Protein AF-A0A1F9I871-F1 (afdb_monomer_lite)

pLDDT: mean 83.43, std 17.86, range [25.05, 98.44]

Foldseek 3Di:
DDPPPPLPPLVVVLVVWPLKDKDKDFDPDPVVQVVCVVVVHDGDMDIDIDLQDWDWDQDPVRDIDTCHHGSDRCVLVDPVVCVVVVVVDHSCVVSDTLDRQDADPPNHPHDNVPPDVVPVPVSSVVRSCVSQVVPNVDDPDD

Sequence (142 aa):
MMESVAARSLSSYERMRSGIIHMGFGNILSENTEWARGKNLPGGHFHIHLNFATFEIETRDGRKVKLIDKGRLTILDDPGVRRIAARYGDPDELLREDWIPALPGINAPGNYEKDFAQDPVAWVKQEQRKAYSYIIDFKPYP

Radius of gyration: 19.37 Å; chains: 1; bounding box: 43×42×51 Å

Structure (mmCIF, N/CA/C/O backbone):
data_AF-A0A1F9I871-F1
#
_entry.id   AF-A0A1F9I871-F1
#
loop_
_atom_site.group_PDB
_atom_site.id
_atom_site.type_symbol
_atom_site.label_atom_id
_atom_site.label_alt_id
_atom_site.label_comp_id
_atom_site.label_asym_id
_atom_site.label_entity_id
_atom_site.label_seq_id
_atom_site.pdbx_PDB_ins_code
_atom_site.Cartn_x
_atom_site.Cartn_y
_atom_site.Cartn_z
_atom_site.occupancy
_atom_site.B_iso_or_equiv
_atom_site.auth_seq_id
_atom_site.auth_comp_id
_atom_site.auth_asym_id
_atom_site.auth_atom_id
_atom_site.pdbx_PDB_model_num
ATOM 1 N N . MET A 1 1 ? -21.069 10.853 -25.050 1.00 31.77 1 MET A N 1
ATOM 2 C CA . MET A 1 1 ? -19.631 11.128 -24.868 1.00 31.77 1 MET A CA 1
ATOM 3 C C . MET A 1 1 ? -19.113 10.002 -23.990 1.00 31.77 1 MET A C 1
ATOM 5 O O . MET A 1 1 ? -19.418 9.979 -22.809 1.00 31.77 1 MET A O 1
ATOM 9 N N . MET A 1 2 ? -18.552 8.968 -24.616 1.00 25.05 2 MET A N 1
ATOM 10 C CA . MET A 1 2 ? -18.109 7.743 -23.948 1.00 25.05 2 MET A CA 1
ATOM 11 C C . MET A 1 2 ? -16.754 8.058 -23.319 1.00 25.05 2 MET A C 1
ATOM 13 O O . MET A 1 2 ? -15.817 8.370 -24.054 1.00 25.05 2 MET A O 1
ATOM 17 N N . GLU A 1 3 ? -16.664 8.061 -21.989 1.00 31.06 3 GLU A N 1
ATOM 18 C CA . GLU A 1 3 ? -15.366 8.084 -21.321 1.00 31.06 3 GLU A CA 1
ATOM 19 C C . GLU A 1 3 ? -14.584 6.877 -21.831 1.00 31.06 3 GLU A C 1
ATOM 21 O O . GLU A 1 3 ? -15.006 5.729 -21.670 1.00 31.06 3 GLU A O 1
ATOM 26 N N . SER A 1 4 ? -13.465 7.129 -22.510 1.00 33.41 4 SER A N 1
ATOM 27 C CA . SER A 1 4 ? -12.505 6.070 -22.740 1.00 33.41 4 SER A CA 1
ATOM 28 C C . SER A 1 4 ? -12.060 5.618 -21.356 1.00 33.41 4 SER A C 1
ATOM 30 O O . SER A 1 4 ? -11.479 6.382 -20.583 1.00 33.41 4 SER A O 1
ATOM 32 N N . VAL A 1 5 ? -12.356 4.366 -21.013 1.00 39.94 5 VAL A N 1
ATOM 33 C CA . VAL A 1 5 ? -11.644 3.681 -19.941 1.00 39.94 5 VAL A CA 1
ATOM 34 C C . VAL A 1 5 ? -10.224 3.532 -20.472 1.00 39.94 5 VAL A C 1
ATOM 36 O O . VAL A 1 5 ? -9.871 2.537 -21.099 1.00 39.94 5 VAL A O 1
ATOM 39 N N . ALA A 1 6 ? -9.443 4.609 -20.353 1.00 40.34 6 ALA A N 1
ATOM 40 C CA . ALA A 1 6 ? -8.045 4.636 -20.711 1.00 40.34 6 ALA A CA 1
ATOM 41 C C . ALA A 1 6 ? -7.423 3.458 -19.976 1.00 40.34 6 ALA A C 1
ATOM 43 O O . ALA A 1 6 ? -7.526 3.393 -18.749 1.00 40.34 6 ALA A O 1
ATOM 44 N N . ALA A 1 7 ? -6.867 2.509 -20.730 1.00 40.91 7 ALA A N 1
ATOM 45 C CA . ALA A 1 7 ? -6.189 1.349 -20.189 1.00 40.91 7 ALA A CA 1
ATOM 46 C C . ALA A 1 7 ? -5.189 1.845 -19.139 1.00 40.91 7 ALA A C 1
ATOM 48 O O . ALA A 1 7 ? -4.132 2.389 -19.467 1.00 40.91 7 ALA A O 1
ATOM 49 N N . ARG A 1 8 ? -5.572 1.755 -17.862 1.00 45.75 8 ARG A N 1
ATOM 50 C CA . ARG A 1 8 ? -4.730 2.199 -16.760 1.00 45.75 8 ARG A CA 1
ATOM 51 C C . ARG A 1 8 ? -3.530 1.274 -16.793 1.00 45.75 8 ARG A C 1
ATOM 53 O O . ARG A 1 8 ? -3.669 0.062 -16.639 1.00 45.75 8 ARG A O 1
ATOM 60 N N . SER A 1 9 ? -2.363 1.842 -17.088 1.00 49.78 9 SER A N 1
ATOM 61 C CA . SER A 1 9 ? -1.130 1.063 -17.139 1.00 49.78 9 SER A CA 1
ATOM 62 C C . SER A 1 9 ? -0.940 0.338 -15.808 1.00 49.78 9 SER A C 1
ATOM 64 O O . SER A 1 9 ? -1.325 0.869 -14.767 1.00 49.78 9 SER A O 1
ATOM 66 N N . LEU A 1 10 ? -0.338 -0.849 -15.844 1.00 52.00 10 LEU A N 1
ATOM 67 C CA . LEU A 1 10 ? -0.140 -1.715 -14.678 1.00 52.00 10 LEU A CA 1
ATOM 68 C C . LEU A 1 10 ? 0.455 -0.981 -13.449 1.00 52.00 10 LEU A C 1
ATOM 70 O O . LEU A 1 10 ? 0.084 -1.266 -12.314 1.00 52.00 10 LEU A O 1
ATOM 74 N N . SER A 1 11 ? 1.260 0.068 -13.669 1.00 50.62 11 SER A N 1
ATOM 75 C CA . SER A 1 11 ? 1.809 0.943 -12.616 1.00 50.62 11 SER A CA 1
ATOM 76 C C . SER A 1 11 ? 0.756 1.703 -11.791 1.00 50.62 11 SER A C 1
ATOM 78 O O . SER A 1 11 ? 1.044 2.169 -10.692 1.00 50.62 11 SER A O 1
ATOM 80 N N . SER A 1 12 ? -0.472 1.844 -12.296 1.00 58.28 12 SER A N 1
ATOM 81 C CA . SER A 1 12 ? -1.575 2.523 -11.612 1.00 58.28 12 SER A CA 1
ATOM 82 C C . SER A 1 12 ? -2.357 1.630 -10.651 1.00 58.28 12 SER A C 1
ATOM 84 O O . SER A 1 12 ? -3.133 2.178 -9.875 1.00 58.28 12 SER A O 1
ATOM 86 N N . TYR A 1 13 ? -2.180 0.305 -10.663 1.00 65.81 13 TYR A N 1
ATOM 87 C CA . TYR A 1 13 ? -2.914 -0.570 -9.738 1.00 65.81 13 TYR A CA 1
ATOM 88 C C . TYR A 1 13 ? -2.273 -0.620 -8.351 1.00 65.81 13 TYR A C 1
ATOM 90 O O . TYR A 1 13 ? -2.986 -0.607 -7.353 1.00 65.81 13 TYR A O 1
ATOM 98 N N . GLU A 1 14 ? -0.941 -0.544 -8.270 1.00 72.19 14 GLU A N 1
ATOM 99 C CA . GLU A 1 14 ? -0.226 -0.440 -6.989 1.00 72.19 14 GLU A CA 1
ATOM 100 C C . GLU A 1 14 ? -0.743 0.696 -6.106 1.00 72.19 14 GLU A C 1
ATOM 102 O O . GLU A 1 14 ? -1.039 0.495 -4.933 1.00 72.19 14 GLU A O 1
ATOM 107 N N . ARG A 1 15 ? -0.919 1.885 -6.689 1.00 75.25 15 ARG A N 1
ATOM 108 C CA . ARG A 1 15 ? -1.406 3.079 -5.978 1.00 75.25 15 ARG A CA 1
ATOM 109 C C . ARG A 1 15 ? -2.867 2.999 -5.526 1.00 75.25 15 ARG A C 1
ATOM 111 O O . ARG A 1 15 ? -3.312 3.916 -4.845 1.00 75.25 15 ARG A O 1
ATOM 118 N N . MET A 1 16 ? -3.635 1.997 -5.959 1.00 76.50 16 MET A N 1
ATOM 119 C CA . MET A 1 16 ? -5.061 1.868 -5.619 1.00 76.50 16 MET A CA 1
ATOM 120 C C . MET A 1 16 ? -5.311 0.988 -4.401 1.00 76.50 16 MET A C 1
ATOM 122 O O . MET A 1 16 ? -6.403 1.030 -3.836 1.00 76.50 16 MET A O 1
ATOM 126 N N . ARG A 1 17 ? -4.318 0.207 -3.978 1.00 85.31 17 ARG A N 1
ATOM 127 C CA . ARG A 1 17 ? -4.437 -0.611 -2.779 1.00 85.31 17 ARG A CA 1
ATOM 128 C C . ARG A 1 17 ? -4.456 0.285 -1.534 1.00 85.31 17 ARG A C 1
ATOM 130 O O . ARG A 1 17 ? -3.683 1.238 -1.428 1.00 85.31 17 ARG A O 1
ATOM 137 N N . SER A 1 18 ? -5.331 -0.026 -0.578 1.00 90.12 18 SER A N 1
ATOM 138 C CA . SER A 1 18 ? -5.372 0.632 0.734 1.00 90.12 18 SER A CA 1
ATOM 139 C C . SER A 1 18 ? -4.010 0.585 1.424 1.00 90.12 18 SER A C 1
ATOM 141 O O . SER A 1 18 ? -3.216 -0.303 1.153 1.00 90.12 18 SER A O 1
ATOM 143 N N . GLY A 1 19 ? -3.713 1.537 2.310 1.00 91.25 19 GLY A N 1
ATOM 144 C CA . GLY A 1 19 ? -2.496 1.500 3.135 1.00 91.25 19 GLY A CA 1
ATOM 145 C C . GLY A 1 19 ? -1.165 1.698 2.387 1.00 91.25 19 GLY A C 1
ATOM 146 O O . GLY A 1 19 ? -0.104 1.615 3.000 1.00 91.25 19 GLY A O 1
ATOM 147 N N . ILE A 1 20 ? -1.201 2.021 1.089 1.00 90.69 20 ILE A N 1
ATOM 148 C CA . ILE A 1 20 ? -0.029 2.462 0.325 1.00 90.69 20 ILE A CA 1
ATOM 149 C C . ILE A 1 20 ? 0.201 3.956 0.536 1.00 90.69 20 ILE A C 1
ATOM 151 O O . ILE A 1 20 ? -0.713 4.766 0.375 1.00 90.69 20 ILE A O 1
ATOM 155 N N . ILE A 1 21 ? 1.448 4.338 0.821 1.00 92.12 21 ILE A N 1
ATOM 156 C CA . ILE A 1 21 ? 1.874 5.739 0.735 1.00 92.12 21 ILE A CA 1
ATOM 157 C C . ILE A 1 21 ? 2.438 5.976 -0.665 1.00 92.12 21 ILE A C 1
ATOM 159 O O . ILE A 1 21 ? 3.471 5.417 -1.038 1.00 92.12 21 ILE A O 1
ATOM 163 N N . HIS A 1 22 ? 1.741 6.807 -1.436 1.00 91.12 22 HIS A N 1
ATOM 164 C CA . HIS A 1 22 ? 2.116 7.199 -2.789 1.00 91.12 22 HIS A CA 1
ATOM 165 C C . HIS A 1 22 ? 2.777 8.578 -2.772 1.00 91.12 22 HIS A C 1
ATOM 167 O O . HIS A 1 22 ? 2.169 9.559 -2.345 1.00 91.12 22 HIS A O 1
ATOM 173 N N . MET A 1 23 ? 4.007 8.661 -3.273 1.00 90.88 23 MET A N 1
ATOM 174 C CA . MET A 1 23 ? 4.753 9.911 -3.394 1.00 90.88 23 MET A CA 1
ATOM 175 C C . MET A 1 23 ? 5.055 10.197 -4.859 1.00 90.88 23 MET A C 1
ATOM 177 O O . MET A 1 23 ? 5.742 9.414 -5.511 1.00 90.88 23 MET A O 1
ATOM 181 N N . GLY A 1 24 ? 4.547 11.317 -5.370 1.00 88.38 24 GLY A N 1
ATOM 182 C CA . GLY A 1 24 ? 4.870 11.821 -6.702 1.00 88.38 24 GLY A CA 1
ATOM 183 C C . GLY A 1 24 ? 5.902 12.937 -6.630 1.00 88.38 24 GLY A C 1
ATOM 184 O O . GLY A 1 24 ? 5.760 13.857 -5.827 1.00 88.38 24 GLY A O 1
ATOM 185 N N . PHE A 1 25 ? 6.917 12.864 -7.484 1.00 87.50 25 PHE A N 1
ATOM 186 C CA . PHE A 1 25 ? 7.964 13.872 -7.596 1.00 87.50 25 PHE A CA 1
ATOM 187 C C . PHE A 1 25 ? 8.082 14.350 -9.035 1.00 87.50 25 PHE A C 1
ATOM 189 O O . PHE A 1 25 ? 8.099 13.543 -9.964 1.00 87.50 25 PHE A O 1
ATOM 196 N N . GLY A 1 26 ? 8.251 15.660 -9.197 1.00 86.12 26 GLY A N 1
ATOM 197 C CA . GLY A 1 26 ? 8.425 16.291 -10.498 1.00 86.12 26 GLY A CA 1
ATOM 198 C C . GLY A 1 26 ? 7.144 16.932 -11.018 1.00 86.12 26 GLY A C 1
ATOM 199 O O . GLY A 1 26 ? 6.287 17.362 -10.246 1.00 86.12 26 GLY A O 1
ATOM 200 N N . ASN A 1 27 ? 7.064 17.073 -12.338 1.00 81.88 27 ASN A N 1
ATOM 201 C CA . ASN A 1 27 ? 6.025 17.846 -12.995 1.00 81.88 27 ASN A CA 1
ATOM 202 C C . ASN A 1 27 ? 5.052 16.951 -13.763 1.00 81.88 27 ASN A C 1
ATOM 204 O O . ASN A 1 27 ? 5.415 16.350 -14.770 1.00 81.88 27 ASN A O 1
ATOM 208 N N . ILE A 1 28 ? 3.810 16.896 -13.287 1.00 74.50 28 ILE A N 1
ATOM 209 C CA . ILE A 1 28 ? 2.775 15.992 -13.798 1.00 74.50 28 ILE A CA 1
ATOM 210 C C . ILE A 1 28 ? 2.165 16.438 -15.136 1.00 74.50 28 ILE A C 1
ATOM 212 O O . ILE A 1 28 ? 1.546 15.627 -15.822 1.00 74.50 28 ILE A O 1
ATOM 216 N N . LEU A 1 29 ? 2.317 17.714 -15.505 1.00 78.25 29 LEU A N 1
ATOM 217 C CA . LEU A 1 29 ? 1.708 18.276 -16.710 1.00 78.25 29 LEU A CA 1
ATOM 218 C C . LEU A 1 29 ? 2.602 18.057 -17.935 1.00 78.25 29 LEU A C 1
ATOM 220 O O . LEU A 1 29 ? 3.806 18.345 -17.917 1.00 78.25 29 LEU A O 1
ATOM 224 N N . SER A 1 30 ? 1.998 17.570 -19.019 1.00 74.44 30 SER A N 1
ATOM 225 C CA . SER A 1 30 ? 2.677 17.315 -20.294 1.00 74.44 30 SER A CA 1
ATOM 226 C C . SER A 1 30 ? 3.320 18.579 -20.860 1.00 74.44 30 SER A C 1
ATOM 228 O O . SER A 1 30 ? 4.461 18.535 -21.314 1.00 74.44 30 SER A O 1
ATOM 230 N N . GLU A 1 31 ? 2.644 19.719 -20.733 1.00 79.88 31 GLU A N 1
ATOM 231 C CA . GLU A 1 31 ? 3.083 21.024 -21.233 1.00 79.88 31 GLU A CA 1
ATOM 232 C C . GLU A 1 31 ? 4.397 21.462 -20.578 1.00 79.88 31 GLU A C 1
ATOM 234 O O . GLU A 1 31 ? 5.297 21.995 -21.227 1.00 79.88 31 GLU A O 1
ATOM 239 N N . ASN A 1 32 ? 4.546 21.183 -19.283 1.00 82.56 32 ASN A N 1
ATOM 240 C CA . ASN A 1 32 ? 5.759 21.511 -18.550 1.00 82.56 32 ASN A CA 1
ATOM 241 C C . ASN A 1 32 ? 6.919 20.571 -18.901 1.00 82.56 32 ASN A C 1
ATOM 243 O O . ASN A 1 32 ? 8.078 20.992 -18.913 1.00 82.56 32 ASN A O 1
ATOM 247 N N . THR A 1 33 ? 6.615 19.307 -19.204 1.00 82.81 33 THR A N 1
ATOM 248 C CA . THR A 1 33 ? 7.611 18.341 -19.685 1.00 82.81 33 THR A CA 1
ATOM 249 C C . THR A 1 33 ? 8.136 18.744 -21.066 1.00 82.81 33 THR A C 1
ATOM 251 O O . THR A 1 33 ? 9.348 18.746 -21.290 1.00 82.81 33 THR A O 1
ATOM 254 N N . GLU A 1 34 ? 7.250 19.147 -21.980 1.00 84.69 34 GLU A N 1
ATOM 255 C CA . GLU A 1 34 ? 7.622 19.633 -23.313 1.00 84.69 34 GLU A CA 1
ATOM 256 C C . GLU A 1 34 ? 8.425 20.936 -23.251 1.00 84.69 34 GLU A C 1
ATOM 258 O O . GLU A 1 34 ? 9.457 21.059 -23.918 1.00 84.69 34 GLU A O 1
ATOM 263 N N . TRP A 1 35 ? 8.012 21.878 -22.396 1.00 87.56 35 TRP A N 1
ATOM 264 C CA . TRP A 1 35 ? 8.754 23.112 -22.147 1.00 87.56 35 TRP A CA 1
ATOM 265 C C . TRP A 1 35 ? 10.178 22.835 -21.643 1.00 87.56 35 TRP A C 1
ATOM 267 O O . TRP A 1 35 ? 11.140 23.383 -22.188 1.00 87.56 35 TRP A O 1
ATOM 277 N N . ALA A 1 36 ? 10.332 21.946 -20.652 1.00 88.00 36 ALA A N 1
ATOM 278 C CA . ALA A 1 36 ? 11.638 21.582 -20.103 1.00 88.00 36 ALA A CA 1
ATOM 279 C C . ALA A 1 36 ? 12.538 20.950 -21.175 1.00 88.00 36 ALA A C 1
ATOM 281 O O . ALA A 1 36 ? 13.690 21.356 -21.339 1.00 88.00 36 ALA A O 1
ATOM 282 N N . ARG A 1 37 ? 11.986 20.033 -21.981 1.00 86.06 37 ARG A N 1
ATOM 283 C CA . ARG A 1 37 ? 12.694 19.410 -23.107 1.00 86.06 37 ARG A CA 1
ATOM 284 C C . ARG A 1 37 ? 13.155 20.447 -24.134 1.00 86.06 37 ARG A C 1
ATOM 286 O O . ARG A 1 37 ? 14.307 20.401 -24.559 1.00 86.06 37 ARG A O 1
ATOM 293 N N . GLY A 1 38 ? 12.297 21.401 -24.505 1.00 91.50 38 GLY A N 1
ATOM 294 C CA . GLY A 1 38 ? 12.641 22.482 -25.438 1.00 91.50 38 GLY A CA 1
ATOM 295 C C . GLY A 1 38 ? 13.741 23.422 -24.927 1.00 91.50 38 GLY A C 1
ATOM 296 O O . GLY A 1 38 ? 14.392 24.101 -25.718 1.00 91.50 38 GLY A O 1
ATOM 297 N N . LYS A 1 39 ? 13.974 23.448 -23.611 1.00 93.12 39 LYS A N 1
ATOM 298 C CA . LYS A 1 39 ? 15.020 24.237 -22.945 1.00 93.12 39 LYS A CA 1
ATOM 299 C C . LYS A 1 39 ? 16.245 23.417 -22.534 1.00 93.12 39 LYS A C 1
ATOM 301 O O . LYS A 1 39 ? 17.140 23.974 -21.906 1.00 93.12 39 LYS A O 1
ATOM 306 N N . ASN A 1 40 ? 16.299 22.130 -22.883 1.00 91.88 40 ASN A N 1
ATOM 307 C CA . ASN A 1 40 ? 17.335 21.201 -22.425 1.00 91.88 40 ASN A CA 1
ATOM 308 C C . ASN A 1 40 ? 17.468 21.161 -20.884 1.00 91.88 40 ASN A C 1
ATOM 310 O O . ASN A 1 40 ? 18.570 21.094 -20.342 1.00 91.88 40 ASN A O 1
ATOM 314 N N . LEU A 1 41 ? 16.335 21.244 -20.180 1.00 89.00 41 LEU A N 1
ATOM 315 C CA . LEU A 1 41 ? 16.246 21.143 -18.723 1.00 89.00 41 LEU A CA 1
ATOM 316 C C . LEU A 1 41 ? 15.765 19.746 -18.302 1.00 89.00 41 LEU A C 1
ATOM 318 O O . LEU A 1 41 ? 14.999 19.118 -19.040 1.00 89.00 41 LEU A O 1
ATOM 322 N N . PRO A 1 42 ? 16.144 19.267 -17.100 1.00 81.94 42 PRO A N 1
ATOM 323 C CA . PRO A 1 42 ? 15.539 18.079 -16.515 1.00 81.94 42 PRO A CA 1
ATOM 324 C C . PRO A 1 42 ? 14.024 18.263 -16.377 1.00 81.94 42 PRO A C 1
ATOM 326 O O . PRO A 1 42 ? 13.552 19.268 -15.846 1.00 81.94 42 PRO A O 1
ATOM 329 N N . GLY A 1 43 ? 13.268 17.279 -16.847 1.00 81.06 43 GLY A N 1
ATOM 330 C CA . GLY A 1 43 ? 11.816 17.228 -16.735 1.00 81.06 43 GLY A CA 1
ATOM 331 C C . GLY A 1 43 ? 11.354 15.808 -16.430 1.00 81.06 43 GLY A C 1
ATOM 332 O O . GLY A 1 43 ? 12.143 14.864 -16.483 1.00 81.06 43 GLY A O 1
ATOM 333 N N . GLY A 1 44 ? 10.070 15.665 -16.117 1.00 81.50 44 GLY A N 1
ATOM 334 C CA . GLY A 1 44 ? 9.443 14.378 -15.844 1.00 81.50 44 GLY A CA 1
ATOM 335 C C . GLY A 1 44 ? 8.747 14.318 -14.492 1.00 81.50 44 GLY A C 1
ATOM 336 O O . GLY A 1 44 ? 8.817 15.241 -13.678 1.00 81.50 44 GLY A O 1
ATOM 337 N N . HIS A 1 45 ? 8.068 13.196 -14.285 1.00 85.94 45 HIS A N 1
ATOM 338 C CA . HIS A 1 45 ? 7.305 12.879 -13.090 1.00 85.94 45 HIS A CA 1
ATOM 339 C C . HIS A 1 45 ? 7.487 11.402 -12.777 1.00 85.94 45 HIS A C 1
ATOM 341 O O . HIS A 1 45 ? 7.332 10.559 -13.663 1.00 85.94 45 HIS A O 1
ATOM 347 N N . PHE A 1 46 ? 7.820 11.077 -11.538 1.00 83.50 46 PHE A N 1
ATOM 348 C CA . PHE A 1 46 ? 7.960 9.693 -11.103 1.00 83.50 46 PHE A CA 1
ATOM 349 C C . PHE A 1 46 ? 7.234 9.467 -9.785 1.00 83.50 46 PHE A C 1
ATOM 351 O O . PHE A 1 46 ? 6.998 10.393 -9.009 1.00 83.50 46 PHE A O 1
ATOM 358 N N . HIS A 1 47 ? 6.866 8.212 -9.551 1.00 87.19 47 HIS A N 1
ATOM 359 C CA . HIS A 1 47 ? 6.152 7.791 -8.357 1.00 87.19 47 HIS A CA 1
ATOM 360 C C . HIS A 1 47 ? 6.999 6.818 -7.545 1.00 87.19 47 HIS A C 1
ATOM 362 O O . HIS A 1 47 ? 7.655 5.941 -8.105 1.00 87.19 47 HIS A O 1
ATOM 368 N N . ILE A 1 48 ? 6.932 6.951 -6.224 1.00 87.62 48 ILE A N 1
ATOM 369 C CA . ILE A 1 48 ? 7.440 5.983 -5.257 1.00 87.62 48 ILE A CA 1
ATOM 370 C C . ILE A 1 48 ? 6.240 5.462 -4.463 1.00 87.62 48 ILE A C 1
ATOM 372 O O . ILE A 1 48 ? 5.477 6.246 -3.896 1.00 87.62 48 ILE A O 1
ATOM 376 N N . HIS A 1 49 ? 6.073 4.141 -4.426 1.00 88.50 49 HIS A N 1
ATOM 377 C CA . HIS A 1 49 ? 5.036 3.467 -3.645 1.00 88.50 49 HIS A CA 1
ATOM 378 C C . HIS A 1 49 ? 5.675 2.761 -2.449 1.00 88.50 49 HIS A C 1
ATOM 380 O O . HIS A 1 49 ? 6.481 1.846 -2.615 1.00 88.50 49 HIS A O 1
ATOM 386 N N . LEU A 1 50 ? 5.321 3.176 -1.232 1.00 90.25 50 LEU A N 1
ATOM 387 C CA . LEU A 1 50 ? 5.764 2.486 -0.023 1.00 90.25 50 LEU A CA 1
ATOM 388 C C . LEU A 1 50 ? 4.775 1.376 0.327 1.00 90.25 50 LEU A C 1
ATOM 390 O O . LEU A 1 50 ? 3.790 1.599 1.029 1.00 90.25 50 LEU A O 1
ATOM 394 N N . ASN A 1 51 ? 5.071 0.175 -0.162 1.00 87.00 51 ASN A N 1
ATOM 395 C CA . ASN A 1 51 ? 4.196 -0.990 -0.030 1.00 87.00 51 ASN A CA 1
ATOM 396 C C . ASN A 1 51 ? 4.085 -1.553 1.395 1.00 87.00 51 ASN A C 1
ATOM 398 O O . ASN A 1 51 ? 3.086 -2.182 1.727 1.00 87.00 51 ASN A O 1
ATOM 402 N N . PHE A 1 52 ? 5.091 -1.311 2.240 1.00 90.38 52 PHE A N 1
ATOM 403 C CA . PHE A 1 52 ? 5.191 -1.885 3.590 1.00 90.38 52 PHE A CA 1
ATOM 404 C C . PHE A 1 52 ? 5.405 -0.823 4.669 1.00 90.38 52 PHE A C 1
ATOM 406 O O . PHE A 1 52 ? 5.994 -1.104 5.713 1.00 90.38 52 PHE A O 1
ATOM 413 N N . ALA A 1 53 ? 4.981 0.415 4.414 1.00 92.38 53 ALA A N 1
ATOM 414 C CA . ALA A 1 53 ? 5.150 1.490 5.382 1.00 92.38 53 ALA A CA 1
ATOM 415 C C . ALA A 1 53 ? 4.386 1.201 6.684 1.00 92.38 53 ALA A C 1
ATOM 417 O O . ALA A 1 53 ? 3.297 0.628 6.670 1.00 92.38 53 ALA A O 1
ATOM 418 N N . THR A 1 54 ? 4.938 1.668 7.802 1.00 95.94 54 THR A N 1
ATOM 419 C CA . THR A 1 54 ? 4.192 1.857 9.048 1.00 95.94 54 THR A CA 1
ATOM 420 C C . THR A 1 54 ? 4.062 3.353 9.282 1.00 95.94 54 THR A C 1
ATOM 422 O O . THR A 1 54 ? 5.064 4.067 9.264 1.00 95.94 54 THR A O 1
ATOM 425 N N . PHE A 1 55 ? 2.834 3.829 9.480 1.00 96.56 55 PHE A N 1
ATOM 426 C CA . PHE A 1 55 ? 2.536 5.244 9.677 1.00 96.56 55 PHE A CA 1
ATOM 427 C C . PHE A 1 55 ? 1.684 5.434 10.928 1.00 96.56 55 PHE A C 1
ATOM 429 O O . PHE A 1 55 ? 0.571 4.912 11.027 1.00 96.56 55 PHE A O 1
ATOM 436 N N . GLU A 1 56 ? 2.231 6.179 11.883 1.00 97.81 56 GLU A N 1
ATOM 437 C CA . GLU A 1 56 ? 1.592 6.537 13.144 1.00 97.81 56 GLU A CA 1
ATOM 438 C C . GLU A 1 56 ? 1.354 8.045 13.171 1.00 97.81 56 GLU A C 1
ATOM 440 O O . GLU A 1 56 ? 2.233 8.826 12.805 1.00 97.81 56 GLU A O 1
ATOM 445 N N . ILE A 1 57 ? 0.161 8.441 13.603 1.00 96.38 57 ILE A N 1
ATOM 446 C CA . ILE A 1 57 ? -0.177 9.835 13.877 1.00 96.38 57 ILE A CA 1
ATOM 447 C C . ILE A 1 57 ? -0.372 10.031 15.375 1.00 96.38 57 ILE A C 1
ATOM 449 O O . ILE A 1 57 ? -0.763 9.108 16.090 1.00 96.38 57 ILE A O 1
ATOM 453 N N . GLU A 1 58 ? -0.171 11.260 15.828 1.00 97.75 58 GLU A N 1
ATOM 454 C CA . GLU A 1 58 ? -0.614 11.708 17.141 1.00 97.75 58 GLU A CA 1
ATOM 455 C C . GLU A 1 58 ? -1.876 12.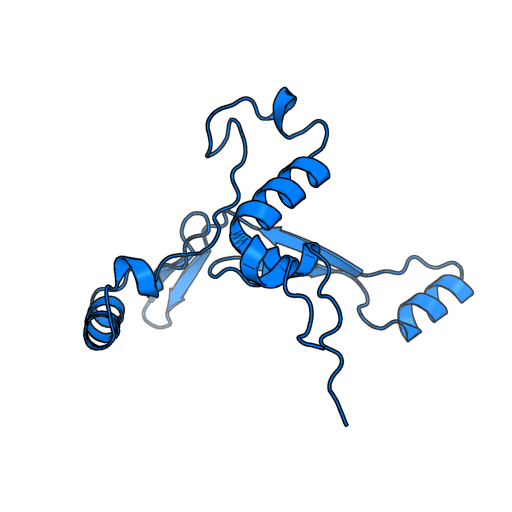556 16.965 1.00 97.75 58 GLU A C 1
ATOM 457 O O . GLU A 1 58 ? -1.902 13.512 16.185 1.00 97.75 58 GLU A O 1
ATOM 462 N N . THR A 1 59 ? -2.958 12.177 17.636 1.00 95.19 59 THR A N 1
ATOM 463 C CA . THR A 1 59 ? -4.196 12.956 17.648 1.00 95.19 59 THR A CA 1
ATOM 464 C C . THR A 1 59 ? -4.068 14.140 18.603 1.00 95.19 59 THR A C 1
ATOM 466 O O . THR A 1 59 ? -3.206 14.174 19.475 1.00 95.19 59 THR A O 1
ATOM 469 N N . ARG A 1 60 ? -4.951 15.138 18.473 1.00 96.44 60 ARG A N 1
ATOM 470 C CA . ARG A 1 60 ? -4.894 16.375 19.278 1.00 96.44 60 ARG A CA 1
ATOM 471 C C . ARG A 1 60 ? -4.939 16.140 20.798 1.00 96.44 60 ARG A C 1
ATOM 473 O O . ARG A 1 60 ? -4.462 16.978 21.552 1.00 96.44 60 ARG A O 1
ATOM 480 N N . ASP A 1 61 ? -5.532 15.035 21.236 1.00 96.81 61 ASP A N 1
ATOM 481 C CA . ASP A 1 61 ? -5.606 14.588 22.634 1.00 96.81 61 ASP A CA 1
ATOM 482 C C . ASP A 1 61 ? -4.385 13.752 23.079 1.00 96.81 61 ASP A C 1
ATOM 484 O O . ASP A 1 61 ? -4.400 13.181 24.166 1.00 96.81 61 ASP A O 1
ATOM 488 N N . GLY A 1 62 ? -3.334 13.664 22.257 1.00 97.06 62 GLY A N 1
ATOM 489 C CA . GLY A 1 62 ? -2.075 12.985 22.569 1.00 97.06 62 GLY A CA 1
ATOM 490 C C . GLY A 1 62 ? -2.090 11.468 22.362 1.00 97.06 62 GLY A C 1
ATOM 491 O O . GLY A 1 62 ? -1.110 10.796 22.688 1.00 97.06 62 GLY A O 1
ATOM 492 N N . ARG A 1 63 ? -3.175 1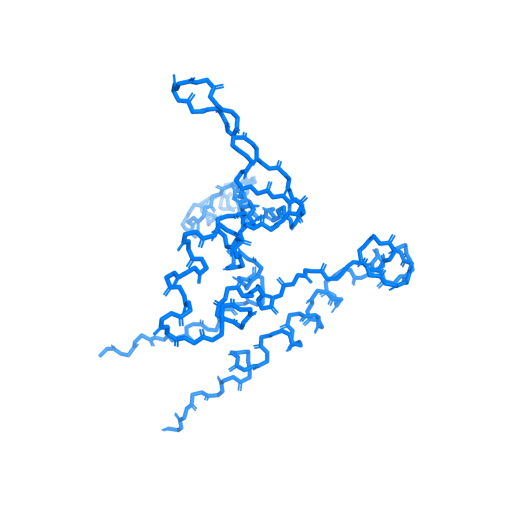0.884 21.833 1.00 96.62 63 ARG A N 1
ATOM 493 C CA . ARG A 1 63 ? -3.184 9.448 21.516 1.00 96.62 63 ARG A CA 1
ATOM 494 C C . ARG A 1 63 ? -2.372 9.177 20.258 1.00 96.62 63 ARG A C 1
ATOM 496 O O . ARG A 1 63 ? -2.513 9.850 19.241 1.00 96.62 63 ARG A O 1
ATOM 503 N N . LYS A 1 64 ? -1.585 8.109 20.309 1.00 97.19 64 LYS A N 1
ATOM 504 C CA . LYS A 1 64 ? -0.891 7.564 19.146 1.00 97.19 64 LYS A CA 1
ATOM 505 C C . LYS A 1 64 ? -1.786 6.565 18.436 1.00 97.19 64 LYS A C 1
ATOM 507 O O . LYS A 1 64 ? -2.281 5.621 19.049 1.00 97.19 64 LYS A O 1
ATOM 512 N N . VAL A 1 65 ? -2.013 6.791 17.149 1.00 95.69 65 VAL A N 1
ATOM 513 C CA . VAL A 1 65 ? -2.844 5.937 16.304 1.00 95.69 65 VAL A CA 1
ATOM 514 C C . VAL A 1 65 ? -2.004 5.463 15.135 1.00 95.69 65 VAL A C 1
ATOM 516 O O . VAL A 1 65 ? -1.616 6.246 14.268 1.00 95.69 65 VAL A O 1
ATOM 519 N N . LYS A 1 66 ? -1.754 4.157 15.088 1.00 97.31 66 LYS A N 1
ATOM 520 C CA . LYS A 1 66 ? -1.143 3.519 13.929 1.00 97.31 66 LYS A CA 1
ATOM 521 C C . LYS A 1 66 ? -2.188 3.422 12.816 1.00 97.31 66 LYS A C 1
ATOM 523 O O . LYS A 1 66 ? -3.091 2.597 12.907 1.00 97.31 66 LYS A O 1
ATOM 528 N N . LEU A 1 67 ? -2.091 4.275 11.797 1.00 96.38 67 LEU A N 1
ATOM 529 C CA . LEU A 1 67 ? -3.005 4.280 10.646 1.00 96.38 67 LEU A CA 1
ATOM 530 C C . LEU A 1 67 ? -2.666 3.180 9.641 1.00 96.38 67 LEU A C 1
ATOM 532 O O . LEU A 1 67 ? -3.558 2.578 9.049 1.00 96.38 67 LEU A O 1
ATOM 536 N N . ILE A 1 68 ? -1.372 2.934 9.440 1.00 96.44 68 ILE A N 1
ATOM 537 C CA . ILE A 1 68 ? -0.867 1.907 8.530 1.00 96.44 68 ILE A CA 1
ATOM 538 C C . ILE A 1 68 ? 0.134 1.055 9.306 1.00 96.44 68 ILE A C 1
ATOM 540 O O . ILE A 1 68 ? 1.040 1.606 9.933 1.00 96.44 68 ILE A O 1
ATOM 544 N N . ASP A 1 69 ? -0.011 -0.269 9.268 1.00 95.50 69 ASP A N 1
ATOM 545 C CA . ASP A 1 69 ? 0.933 -1.217 9.866 1.00 95.50 69 ASP A CA 1
ATOM 546 C C . ASP A 1 69 ? 1.498 -2.152 8.801 1.00 95.50 69 ASP A C 1
ATOM 548 O O . ASP A 1 69 ? 0.786 -3.019 8.296 1.00 95.50 69 ASP A O 1
ATOM 552 N N . LYS A 1 70 ? 2.778 -1.984 8.447 1.00 92.88 70 LYS A N 1
ATOM 553 C CA . LYS A 1 70 ? 3.462 -2.812 7.437 1.00 92.88 70 LYS A CA 1
ATOM 554 C C . LYS A 1 70 ? 2.677 -2.910 6.119 1.00 92.88 70 LYS A C 1
ATOM 556 O O . LYS A 1 70 ? 2.571 -3.977 5.521 1.00 92.88 70 LYS A O 1
ATOM 561 N N . GLY A 1 71 ? 2.103 -1.789 5.691 1.00 91.31 71 GLY A N 1
ATOM 562 C CA . GLY A 1 71 ? 1.230 -1.680 4.526 1.00 91.31 71 GLY A CA 1
ATOM 563 C C . GLY A 1 71 ? -0.257 -1.871 4.829 1.00 91.31 71 GLY A C 1
ATOM 564 O O . GLY A 1 71 ? -1.072 -1.309 4.117 1.00 91.31 71 GLY A O 1
ATOM 565 N N . ARG A 1 72 ? -0.682 -2.580 5.880 1.00 93.69 72 ARG A N 1
ATOM 566 C CA . ARG A 1 72 ? -2.117 -2.785 6.158 1.00 93.69 72 ARG A CA 1
ATOM 567 C C . ARG A 1 72 ? -2.784 -1.522 6.700 1.00 93.69 72 ARG A C 1
ATOM 569 O O . ARG A 1 72 ? -2.312 -0.945 7.678 1.00 93.69 72 ARG A O 1
ATOM 576 N N . LEU A 1 73 ? -3.905 -1.119 6.100 1.00 94.88 73 LEU A N 1
ATOM 577 C CA . LEU A 1 73 ? -4.729 -0.022 6.611 1.00 94.88 73 LEU A CA 1
ATOM 578 C C . LEU A 1 73 ? -5.513 -0.491 7.850 1.00 94.88 73 LEU A C 1
ATOM 580 O O . LEU A 1 73 ? -6.471 -1.252 7.732 1.00 94.88 73 LEU A O 1
ATOM 584 N N . THR A 1 74 ? -5.124 -0.029 9.039 1.00 96.75 74 THR A N 1
ATOM 585 C CA . THR A 1 74 ? -5.575 -0.610 10.323 1.00 96.75 74 THR A CA 1
ATOM 586 C C . THR A 1 74 ? -7.064 -0.416 10.606 1.00 96.75 74 THR A C 1
ATOM 588 O O . THR A 1 74 ? -7.655 -1.196 11.347 1.00 96.75 74 THR A O 1
ATOM 591 N N . ILE A 1 75 ? -7.709 0.577 9.983 1.00 95.94 75 ILE A N 1
ATOM 592 C CA . ILE A 1 75 ? -9.155 0.799 10.132 1.00 95.94 75 ILE A CA 1
ATOM 593 C C . ILE A 1 75 ? -9.989 -0.370 9.570 1.00 95.94 75 ILE A C 1
ATOM 595 O O . ILE A 1 75 ? -11.130 -0.554 9.981 1.00 95.94 75 ILE A O 1
ATOM 599 N N . LEU A 1 76 ? -9.419 -1.198 8.685 1.00 96.25 76 LEU A N 1
ATOM 600 C CA . LEU A 1 76 ? -10.062 -2.415 8.172 1.00 96.25 76 LEU A CA 1
ATOM 601 C C . LEU A 1 76 ? -10.160 -3.525 9.236 1.00 96.25 76 LEU A C 1
ATOM 603 O O . LEU A 1 76 ? -10.988 -4.426 9.115 1.00 96.25 76 LEU A O 1
ATOM 607 N N . ASP A 1 77 ? -9.346 -3.448 10.292 1.00 96.50 77 ASP A N 1
ATOM 608 C CA . ASP A 1 77 ? -9.371 -4.374 11.429 1.00 96.50 77 ASP A CA 1
ATOM 609 C C . ASP A 1 77 ? -10.216 -3.858 12.602 1.00 96.50 77 ASP A C 1
ATOM 611 O O . ASP A 1 77 ? -10.448 -4.592 13.565 1.00 96.50 77 ASP A O 1
ATOM 615 N N . ASP A 1 78 ? -10.693 -2.611 12.541 1.00 96.75 78 ASP A N 1
ATOM 616 C CA . ASP A 1 78 ? -11.447 -2.009 13.636 1.00 96.75 78 ASP A CA 1
ATOM 617 C C . ASP A 1 78 ? -12.735 -2.807 13.922 1.00 96.75 78 ASP A C 1
ATOM 619 O O . ASP A 1 78 ? -13.543 -3.034 13.013 1.00 96.75 78 ASP A O 1
ATOM 623 N N . PRO A 1 79 ? -12.996 -3.215 15.181 1.00 97.50 79 PRO A N 1
ATOM 624 C CA . PRO A 1 79 ? -14.182 -3.997 15.511 1.00 97.50 79 PRO A CA 1
ATOM 625 C C . PRO A 1 79 ? -15.497 -3.298 15.153 1.00 97.50 79 PRO A C 1
ATOM 627 O O . PRO A 1 79 ? -16.484 -3.970 14.862 1.00 97.50 79 PRO A O 1
ATOM 630 N N . GLY A 1 80 ? -15.552 -1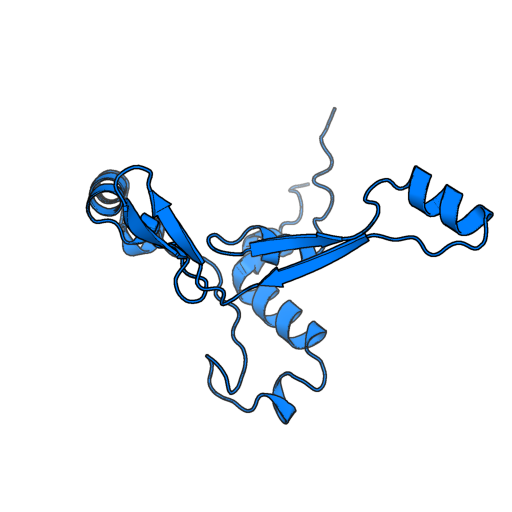.964 15.197 1.00 98.06 80 GLY A N 1
ATOM 631 C CA . GLY A 1 80 ? -16.717 -1.185 14.785 1.00 98.06 80 GLY A CA 1
ATOM 632 C C . GLY A 1 80 ? -16.957 -1.256 13.283 1.00 98.06 80 GLY A C 1
ATOM 633 O O . GLY A 1 80 ? -18.074 -1.560 12.861 1.00 98.06 80 GLY A O 1
ATOM 634 N N . VAL A 1 81 ? -15.909 -1.056 12.487 1.00 97.94 81 VAL A N 1
ATOM 635 C CA . VAL A 1 81 ? -15.951 -1.195 11.023 1.00 97.94 81 VAL A CA 1
ATOM 636 C C . VAL A 1 81 ? -16.320 -2.620 10.622 1.00 97.94 81 VAL A C 1
ATOM 638 O O . VAL A 1 81 ? -17.247 -2.812 9.834 1.00 97.94 81 VAL A O 1
ATOM 641 N N . ARG A 1 82 ? -15.693 -3.630 11.232 1.00 98.31 82 ARG A N 1
ATOM 642 C CA . ARG A 1 82 ? -16.002 -5.046 10.984 1.00 98.31 82 ARG A CA 1
ATOM 643 C C . ARG A 1 82 ? -17.444 -5.401 11.352 1.00 98.31 82 ARG A C 1
ATOM 645 O O . ARG A 1 82 ? -18.112 -6.084 10.581 1.00 98.31 82 ARG A O 1
ATOM 652 N N . ARG A 1 83 ? -17.978 -4.885 12.470 1.00 98.44 83 ARG A N 1
ATOM 653 C CA . ARG A 1 83 ? -19.408 -5.040 12.820 1.00 98.44 83 ARG A CA 1
ATOM 654 C C . ARG A 1 83 ? -20.335 -4.413 11.783 1.00 98.44 83 ARG A C 1
ATOM 656 O O . ARG A 1 83 ? -21.407 -4.951 11.528 1.00 98.44 83 ARG A O 1
ATOM 663 N N . ILE A 1 84 ? -19.959 -3.272 11.205 1.00 98.38 84 ILE A N 1
ATOM 664 C CA . ILE A 1 84 ? -20.744 -2.640 10.141 1.00 98.38 84 ILE A CA 1
ATOM 665 C C . ILE A 1 84 ? -20.706 -3.496 8.875 1.00 98.38 84 ILE A C 1
ATOM 667 O O . ILE A 1 84 ? -21.772 -3.740 8.314 1.00 98.38 84 ILE A O 1
ATOM 671 N N . ALA A 1 85 ? -19.525 -3.970 8.467 1.00 98.19 85 ALA A N 1
ATOM 672 C CA . ALA A 1 85 ? -19.345 -4.837 7.301 1.00 98.19 85 ALA A CA 1
ATOM 673 C C . ALA A 1 85 ? -20.134 -6.148 7.427 1.00 98.19 85 ALA A C 1
ATOM 675 O O . ALA A 1 85 ? -20.779 -6.556 6.467 1.00 98.19 85 ALA A O 1
ATOM 676 N N . ALA A 1 86 ? -20.202 -6.727 8.632 1.00 98.25 86 ALA A N 1
ATOM 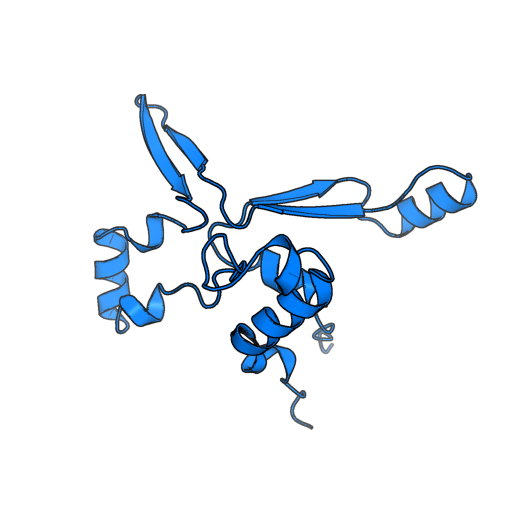677 C CA . ALA A 1 86 ? -20.952 -7.954 8.918 1.00 98.25 86 ALA A CA 1
ATOM 678 C C . ALA A 1 86 ? -22.457 -7.853 8.611 1.00 98.25 86 ALA A C 1
ATOM 680 O O . ALA A 1 86 ? -23.136 -8.866 8.471 1.00 98.25 86 ALA A O 1
ATOM 681 N N . ARG A 1 87 ? -23.002 -6.634 8.499 1.00 98.25 87 ARG A N 1
ATOM 682 C CA . ARG A 1 87 ? -24.397 -6.415 8.082 1.00 98.25 87 ARG A CA 1
ATOM 683 C C . ARG A 1 87 ? -24.610 -6.588 6.576 1.00 98.25 87 ARG A C 1
ATOM 685 O O . ARG A 1 87 ? -25.757 -6.662 6.150 1.00 98.25 87 ARG A O 1
ATOM 692 N N . TYR A 1 88 ? -23.535 -6.619 5.790 1.00 97.81 88 TYR A N 1
ATOM 693 C CA . TYR A 1 88 ? -23.558 -6.634 4.326 1.00 97.81 88 TYR A CA 1
ATOM 694 C C . TYR A 1 88 ? -22.872 -7.865 3.713 1.00 97.81 88 TYR A C 1
ATOM 696 O O . TYR A 1 88 ? -22.962 -8.057 2.504 1.00 97.81 88 TYR A O 1
ATOM 704 N N . GLY A 1 89 ? -22.206 -8.698 4.515 1.00 97.56 89 GLY A N 1
ATOM 705 C CA . GLY A 1 89 ? -21.507 -9.901 4.060 1.00 97.56 89 GLY A CA 1
ATOM 706 C C . GLY A 1 89 ? -20.447 -10.349 5.061 1.00 97.56 89 GLY A C 1
ATOM 707 O O . GLY A 1 89 ? -20.416 -9.855 6.189 1.00 97.56 89 GLY A O 1
ATOM 708 N N . ASP A 1 90 ? -19.577 -11.271 4.649 1.00 97.69 90 ASP A N 1
ATOM 709 C CA . ASP A 1 90 ? -18.431 -11.692 5.456 1.00 97.69 90 ASP A CA 1
ATOM 710 C C . ASP A 1 90 ? -17.404 -10.542 5.561 1.00 97.69 90 ASP A C 1
ATOM 712 O O . ASP A 1 90 ? -16.851 -10.124 4.538 1.00 97.69 90 ASP A O 1
ATOM 716 N N . PRO A 1 91 ? -17.119 -10.002 6.764 1.00 97.50 91 PRO A N 1
ATOM 717 C CA . PRO A 1 91 ? -16.103 -8.967 6.939 1.00 97.50 91 PRO A CA 1
ATOM 718 C C . PRO A 1 91 ? -14.717 -9.378 6.439 1.00 97.50 91 PRO A C 1
ATOM 720 O O . PRO A 1 91 ? -13.953 -8.504 6.029 1.00 97.50 91 PRO A O 1
ATOM 723 N N . ASP A 1 92 ? -14.385 -10.670 6.482 1.00 95.75 92 ASP A N 1
ATOM 724 C CA . ASP A 1 92 ? -13.086 -11.176 6.037 1.00 95.75 92 ASP A CA 1
ATOM 725 C C . ASP A 1 92 ? -12.948 -11.192 4.519 1.00 95.75 92 ASP A C 1
ATOM 727 O O . ASP A 1 92 ? -11.831 -11.105 4.017 1.00 95.75 92 ASP A O 1
ATOM 731 N N . GLU A 1 93 ? -14.058 -11.220 3.783 1.00 94.19 93 GLU A N 1
ATOM 732 C CA . GLU A 1 93 ? -14.054 -11.020 2.336 1.00 94.19 93 GLU A CA 1
ATOM 733 C C . GLU A 1 93 ? -14.138 -9.531 1.986 1.00 94.19 93 GLU A C 1
ATOM 735 O O . GLU A 1 93 ? -13.339 -9.034 1.192 1.00 94.19 93 GLU A O 1
ATOM 740 N N . LEU A 1 94 ? -15.063 -8.797 2.616 1.00 94.62 94 LEU A N 1
ATOM 741 C CA . LEU A 1 94 ? -15.359 -7.398 2.283 1.00 94.62 94 LEU A CA 1
ATOM 742 C C . LEU A 1 94 ? -14.225 -6.421 2.617 1.00 94.62 94 LEU A C 1
ATOM 744 O O . LEU A 1 94 ? -14.093 -5.391 1.960 1.00 94.62 94 LEU A O 1
ATOM 748 N N . LEU A 1 95 ? -13.443 -6.701 3.662 1.00 94.81 95 LEU A N 1
ATOM 749 C CA . LEU A 1 95 ? -12.371 -5.820 4.150 1.00 94.81 95 LEU A CA 1
ATOM 750 C C . LEU A 1 95 ? -10.973 -6.375 3.847 1.00 94.81 95 LEU A C 1
ATOM 752 O O . LEU A 1 95 ? -9.967 -5.887 4.379 1.00 94.81 95 LEU A O 1
ATOM 756 N N . ARG A 1 96 ? -10.897 -7.414 3.009 1.00 91.12 96 ARG A N 1
ATOM 757 C CA . ARG A 1 96 ? -9.630 -7.957 2.533 1.00 91.12 96 ARG A CA 1
ATOM 758 C C . ARG A 1 96 ? -8.980 -6.994 1.553 1.00 91.12 96 ARG A C 1
ATOM 760 O O . ARG A 1 96 ? -9.634 -6.322 0.766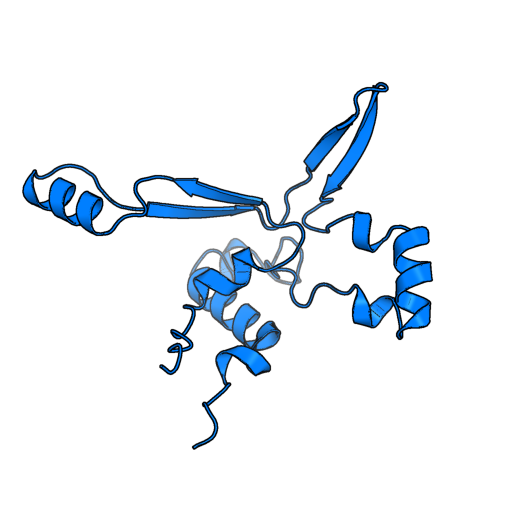 1.00 91.12 96 ARG A O 1
ATOM 767 N N . GLU A 1 97 ? -7.658 -6.982 1.568 1.00 87.88 97 GLU A N 1
ATOM 768 C CA . GLU A 1 97 ? -6.873 -6.292 0.556 1.00 87.88 97 GLU A CA 1
ATOM 769 C C . GLU A 1 97 ? -6.632 -7.271 -0.598 1.00 87.88 97 GLU A C 1
ATOM 771 O O . GLU A 1 97 ? -6.052 -8.335 -0.384 1.00 87.88 97 GLU A O 1
ATOM 776 N N . ASP A 1 98 ? -7.079 -6.927 -1.810 1.00 79.06 98 ASP A N 1
ATOM 777 C CA . ASP A 1 98 ? -6.990 -7.810 -2.990 1.00 79.06 98 ASP A CA 1
ATOM 778 C C . ASP A 1 98 ? -5.560 -8.222 -3.337 1.00 79.06 98 ASP A C 1
ATOM 780 O O . ASP A 1 98 ? -5.317 -9.268 -3.937 1.00 79.06 98 ASP A O 1
ATOM 784 N N . TRP A 1 99 ? -4.602 -7.380 -2.960 1.00 83.06 99 TRP A N 1
ATOM 785 C CA . TRP A 1 99 ? -3.202 -7.603 -3.232 1.00 83.06 99 TRP A CA 1
ATOM 786 C C . TRP A 1 99 ? -2.336 -7.093 -2.089 1.00 83.06 99 TRP A C 1
ATOM 788 O O . TRP A 1 99 ? -2.483 -5.967 -1.608 1.00 83.06 99 TRP A O 1
ATOM 798 N N . ILE A 1 100 ? -1.388 -7.923 -1.680 1.00 81.44 100 ILE A N 1
ATOM 799 C CA . ILE A 1 100 ? -0.254 -7.536 -0.850 1.00 81.44 100 ILE A CA 1
ATOM 800 C C . ILE A 1 100 ? 0.969 -7.910 -1.680 1.00 81.44 100 ILE A C 1
ATOM 802 O O . ILE A 1 100 ? 1.089 -9.088 -2.016 1.00 81.44 100 ILE A O 1
ATOM 806 N N . PRO A 1 101 ? 1.847 -6.961 -2.050 1.00 85.19 101 PRO A N 1
ATOM 807 C CA . PRO A 1 101 ? 2.983 -7.275 -2.905 1.00 85.19 101 PRO A CA 1
ATOM 808 C C . PRO A 1 101 ? 3.805 -8.404 -2.289 1.00 85.19 101 PRO A C 1
ATOM 810 O O . PRO A 1 101 ? 4.310 -8.268 -1.174 1.00 85.19 101 PRO A O 1
ATOM 813 N N . ALA A 1 102 ? 3.916 -9.533 -2.985 1.00 89.62 102 ALA A N 1
ATOM 814 C CA . ALA A 1 102 ? 4.818 -10.593 -2.577 1.00 89.62 102 ALA A CA 1
ATOM 815 C C . ALA A 1 102 ? 6.232 -10.203 -3.006 1.00 89.62 102 ALA A C 1
ATOM 817 O O . ALA A 1 102 ? 6.480 -9.963 -4.184 1.00 89.62 102 ALA A O 1
ATOM 818 N N . LEU A 1 103 ? 7.157 -10.147 -2.059 1.00 91.31 103 LEU A N 1
ATOM 819 C CA . LEU A 1 103 ? 8.581 -9.964 -2.282 1.00 91.31 103 LEU A CA 1
ATOM 820 C C . LEU A 1 103 ? 9.310 -11.218 -1.780 1.00 91.31 103 LEU A C 1
ATOM 822 O O . LEU A 1 103 ? 9.397 -11.429 -0.560 1.00 91.31 103 LEU A O 1
ATOM 826 N N . PRO A 1 104 ? 9.816 -12.064 -2.698 1.00 94.62 104 PRO A N 1
ATOM 827 C CA . PRO A 1 104 ? 10.618 -13.233 -2.362 1.00 94.62 104 PRO A CA 1
ATOM 828 C C . PRO A 1 104 ? 11.739 -12.901 -1.380 1.00 94.62 104 PRO A C 1
ATOM 830 O O . PRO A 1 104 ? 12.469 -11.927 -1.555 1.00 94.62 104 PRO A O 1
ATOM 833 N N . GLY A 1 105 ? 11.870 -13.702 -0.324 1.00 94.25 105 GLY A N 1
ATOM 834 C CA . GLY A 1 105 ? 12.894 -13.522 0.706 1.00 94.25 105 GLY A CA 1
ATOM 835 C C . GLY A 1 105 ? 12.646 -12.365 1.683 1.00 94.25 105 GLY A C 1
ATOM 836 O O . GLY A 1 105 ? 13.461 -12.173 2.580 1.00 94.25 105 GLY A O 1
ATOM 837 N N . ILE A 1 106 ? 11.541 -11.618 1.544 1.00 91.25 106 ILE A N 1
ATOM 838 C CA . ILE A 1 106 ? 11.126 -10.563 2.485 1.00 91.25 106 ILE A CA 1
ATOM 839 C C . ILE A 1 106 ? 9.827 -10.958 3.194 1.00 91.25 106 ILE A C 1
ATOM 841 O O . ILE A 1 106 ? 9.830 -11.195 4.399 1.00 91.25 106 ILE A O 1
ATOM 845 N N . ASN A 1 107 ? 8.713 -11.034 2.460 1.00 90.25 107 ASN A N 1
ATOM 846 C CA . ASN A 1 107 ? 7.392 -11.394 2.997 1.00 90.25 107 ASN A CA 1
ATOM 847 C C . ASN A 1 107 ? 6.754 -12.594 2.276 1.00 90.25 107 ASN A C 1
ATOM 849 O O . ASN A 1 107 ? 5.637 -12.982 2.611 1.00 90.25 107 ASN A O 1
ATOM 853 N N . ALA A 1 108 ? 7.458 -13.186 1.310 1.00 93.06 108 ALA A N 1
ATOM 854 C CA . ALA A 1 108 ? 7.071 -14.405 0.613 1.00 93.06 108 ALA A CA 1
ATOM 855 C C . ALA A 1 108 ? 8.261 -15.383 0.527 1.00 93.06 108 ALA A C 1
ATOM 857 O O . ALA A 1 108 ? 9.416 -14.941 0.555 1.00 93.06 108 ALA A O 1
ATOM 858 N N . PRO A 1 109 ? 8.020 -16.705 0.415 1.00 95.06 109 PRO A N 1
ATOM 859 C CA . PRO A 1 109 ? 9.084 -17.681 0.182 1.00 95.06 109 PRO A CA 1
ATOM 860 C C . PRO A 1 109 ? 9.924 -17.346 -1.060 1.00 95.06 109 PRO A C 1
ATOM 862 O O . PRO A 1 109 ? 9.392 -16.863 -2.057 1.00 95.06 109 PRO A O 1
ATOM 865 N N . GLY A 1 110 ? 11.227 -17.629 -0.999 1.00 95.56 110 GLY A N 1
ATOM 866 C CA . GLY A 1 110 ? 12.183 -17.389 -2.087 1.00 95.56 110 GLY A CA 1
ATOM 867 C C . GLY A 1 110 ? 13.410 -16.600 -1.627 1.00 95.56 110 GLY A C 1
ATOM 868 O O . GLY A 1 110 ? 13.699 -16.514 -0.432 1.00 95.56 110 GLY A O 1
ATOM 869 N N . ASN A 1 111 ? 14.146 -16.036 -2.578 1.00 96.50 111 ASN A N 1
ATOM 870 C CA . ASN A 1 111 ? 15.370 -15.278 -2.369 1.00 96.50 111 ASN A CA 1
ATOM 871 C C . ASN A 1 111 ? 15.293 -13.922 -3.077 1.00 96.50 111 ASN A C 1
ATOM 873 O O . ASN A 1 111 ? 15.177 -13.861 -4.295 1.00 96.50 111 ASN A O 1
ATOM 877 N N . TYR A 1 112 ? 15.433 -12.837 -2.319 1.00 95.38 112 TYR A N 1
ATOM 878 C CA . TYR A 1 112 ? 15.310 -11.481 -2.853 1.00 95.38 112 TYR A CA 1
ATOM 879 C C . TYR A 1 112 ? 16.278 -11.197 -4.011 1.00 95.38 112 TYR A C 1
ATOM 881 O O . TYR A 1 112 ? 15.855 -10.749 -5.073 1.00 95.38 112 TYR A O 1
ATOM 889 N N . GLU A 1 113 ? 17.564 -11.509 -3.839 1.00 96.88 113 GLU A N 1
ATOM 890 C CA . GLU A 1 113 ? 18.609 -11.191 -4.821 1.00 96.88 113 GLU A CA 1
ATOM 891 C C . GLU A 1 113 ? 18.452 -11.962 -6.136 1.00 96.88 113 GLU A C 1
ATOM 893 O O . GLU A 1 113 ? 18.750 -11.436 -7.208 1.00 96.88 113 GLU A O 1
ATOM 898 N N . LYS A 1 114 ? 17.991 -13.215 -6.058 1.00 95.75 114 LYS A N 1
ATOM 899 C CA . LYS A 1 114 ? 17.863 -14.112 -7.214 1.00 95.75 114 LYS A CA 1
ATOM 900 C C . LYS A 1 114 ? 16.502 -14.016 -7.892 1.00 95.75 114 LYS A C 1
ATOM 902 O O . LYS A 1 114 ? 16.444 -14.007 -9.117 1.00 95.75 114 LYS A O 1
ATOM 907 N N . ASP A 1 115 ? 15.435 -13.938 -7.103 1.00 94.38 115 ASP A N 1
ATOM 908 C CA . ASP A 1 115 ? 14.066 -14.114 -7.589 1.00 94.38 115 ASP A CA 1
ATOM 909 C C . ASP A 1 115 ? 13.346 -12.774 -7.822 1.00 94.38 115 ASP A C 1
ATOM 911 O O . ASP A 1 115 ? 12.358 -12.740 -8.551 1.00 94.38 115 ASP A O 1
ATOM 915 N N . PHE A 1 116 ? 13.831 -11.668 -7.235 1.00 93.56 116 PHE A N 1
ATOM 916 C CA . PHE A 1 116 ? 13.222 -10.338 -7.377 1.00 93.56 116 PHE A CA 1
ATOM 917 C C . PHE A 1 116 ? 14.183 -9.277 -7.927 1.00 93.56 116 PHE A C 1
ATOM 919 O O . PHE A 1 116 ? 13.859 -8.609 -8.905 1.00 93.56 116 PHE A O 1
ATOM 926 N N . ALA A 1 117 ? 15.369 -9.114 -7.331 1.00 94.69 117 ALA A N 1
ATOM 927 C CA . ALA A 1 117 ? 16.266 -7.991 -7.622 1.00 94.69 117 ALA A CA 1
ATOM 928 C C . ALA A 1 117 ? 16.801 -7.974 -9.065 1.00 94.69 117 ALA A C 1
ATOM 930 O O . ALA A 1 117 ? 17.122 -6.904 -9.579 1.00 94.69 117 ALA A O 1
ATOM 931 N N . GLN A 1 118 ? 16.869 -9.136 -9.728 1.00 95.00 118 GLN A N 1
ATOM 932 C CA . GLN A 1 118 ? 17.328 -9.246 -11.118 1.00 95.00 118 GLN A CA 1
ATOM 933 C C . GLN A 1 118 ? 16.356 -8.605 -12.121 1.00 95.00 118 GLN A C 1
ATOM 935 O O . GLN A 1 118 ? 16.796 -8.003 -13.097 1.00 95.00 118 GLN A O 1
ATOM 940 N N . ASP A 1 119 ? 15.045 -8.733 -11.891 1.00 93.56 119 ASP A N 1
ATOM 941 C CA . ASP A 1 119 ? 13.997 -8.141 -12.732 1.00 93.56 119 ASP A CA 1
ATOM 942 C C . ASP A 1 119 ? 12.721 -7.870 -11.908 1.00 93.56 119 ASP A C 1
ATOM 944 O O . ASP A 1 119 ? 11.733 -8.616 -11.976 1.00 93.56 119 ASP A O 1
ATOM 948 N N . PRO A 1 120 ? 12.708 -6.783 -11.116 1.00 88.94 120 PRO A N 1
ATOM 949 C CA . PRO A 1 120 ? 11.572 -6.467 -10.255 1.00 88.94 120 PRO A CA 1
ATOM 950 C C . PRO A 1 120 ? 10.312 -6.126 -11.063 1.00 88.94 120 PRO A C 1
ATOM 952 O O . PRO A 1 120 ? 9.193 -6.328 -10.591 1.00 88.94 120 PRO A O 1
ATOM 955 N N . VAL A 1 121 ? 10.467 -5.636 -12.300 1.00 86.38 121 VAL A N 1
ATOM 956 C CA . VAL A 1 121 ? 9.339 -5.242 -13.154 1.00 86.38 121 VAL A CA 1
ATOM 957 C C . VAL A 1 121 ? 8.574 -6.468 -13.638 1.00 86.38 121 VAL A C 1
ATOM 959 O O . VAL A 1 121 ? 7.340 -6.456 -13.618 1.00 86.38 121 VAL A O 1
ATOM 962 N N . ALA A 1 122 ? 9.269 -7.521 -14.077 1.00 88.38 122 ALA A N 1
ATOM 963 C CA . ALA A 1 122 ? 8.616 -8.759 -14.493 1.00 88.38 122 ALA A CA 1
ATOM 964 C C . ALA A 1 122 ? 7.839 -9.402 -13.337 1.00 88.38 122 ALA A C 1
ATOM 966 O O . ALA A 1 122 ? 6.673 -9.770 -13.518 1.00 88.38 122 ALA A O 1
ATOM 967 N N . TRP A 1 123 ? 8.445 -9.459 -12.147 1.00 89.38 123 TRP A N 1
ATOM 968 C CA . TRP A 1 123 ? 7.811 -10.018 -10.954 1.00 89.38 123 TRP A CA 1
ATOM 969 C C . TRP A 1 123 ? 6.535 -9.262 -10.567 1.00 89.38 123 TRP A C 1
ATOM 971 O O . TRP A 1 123 ? 5.457 -9.850 -10.462 1.00 89.38 123 TRP A O 1
ATOM 981 N N . VAL A 1 124 ? 6.627 -7.936 -10.429 1.00 84.50 124 VAL A N 1
ATOM 982 C CA . VAL A 1 124 ? 5.479 -7.085 -10.080 1.00 84.50 124 VAL A CA 1
ATOM 983 C C . VAL A 1 124 ? 4.341 -7.244 -11.087 1.00 84.50 124 VAL A C 1
ATOM 985 O O . VAL A 1 124 ? 3.186 -7.397 -10.691 1.00 84.50 124 VAL A O 1
ATOM 988 N N . LYS A 1 125 ? 4.641 -7.270 -12.393 1.00 82.19 125 LYS A N 1
ATOM 989 C CA . LYS A 1 125 ? 3.615 -7.480 -13.427 1.00 82.19 125 LYS A CA 1
ATOM 990 C C . LYS A 1 125 ? 2.930 -8.837 -13.289 1.00 82.19 125 LYS A C 1
ATOM 992 O O . LYS A 1 125 ? 1.725 -8.928 -13.520 1.00 82.19 125 LYS A O 1
ATOM 997 N N . GLN A 1 126 ? 3.674 -9.887 -12.947 1.00 86.38 126 GLN A N 1
ATOM 998 C CA . GLN A 1 126 ? 3.108 -11.214 -12.723 1.00 86.38 126 GLN A CA 1
ATOM 999 C C . GLN A 1 126 ? 2.162 -11.217 -11.516 1.00 86.38 126 GLN A C 1
ATOM 1001 O O . GLN A 1 126 ? 1.048 -11.728 -11.621 1.00 86.38 126 GLN A O 1
ATOM 1006 N N . GLU A 1 127 ? 2.572 -10.618 -10.400 1.00 85.38 127 GLU A N 1
ATOM 1007 C CA . GLU A 1 127 ? 1.755 -10.503 -9.188 1.00 85.38 127 GLU A CA 1
ATOM 1008 C C . GLU A 1 127 ? 0.482 -9.683 -9.427 1.00 85.38 127 GLU A C 1
ATOM 1010 O O . GLU A 1 127 ? -0.617 -10.124 -9.092 1.00 85.38 127 GLU A O 1
ATOM 1015 N N . GLN A 1 128 ? 0.601 -8.537 -10.100 1.00 79.75 128 GLN A N 1
ATOM 1016 C CA . GLN A 1 128 ? -0.548 -7.702 -10.450 1.00 79.75 128 GLN A CA 1
ATOM 1017 C C . GLN A 1 128 ? -1.524 -8.420 -11.383 1.00 79.75 128 GLN A C 1
ATOM 1019 O O . GLN A 1 128 ? -2.731 -8.285 -11.210 1.00 79.75 128 GLN A O 1
ATOM 1024 N N . ARG A 1 129 ? -1.039 -9.215 -12.347 1.00 80.31 129 ARG A N 1
ATOM 1025 C CA . ARG A 1 129 ? -1.919 -10.044 -13.187 1.00 80.31 129 ARG A CA 1
ATOM 1026 C C . ARG A 1 129 ? -2.687 -11.072 -12.367 1.00 80.31 129 ARG A C 1
ATOM 1028 O O . ARG A 1 129 ? -3.864 -11.268 -12.628 1.00 80.31 129 ARG A O 1
ATOM 1035 N N . LYS A 1 130 ? -2.062 -11.712 -11.374 1.00 81.44 130 LYS A N 1
ATOM 1036 C CA . LYS A 1 130 ? -2.772 -12.655 -10.493 1.00 81.44 130 LYS A CA 1
ATOM 1037 C C . LYS A 1 130 ? -3.863 -11.948 -9.689 1.00 81.44 130 LYS A C 1
ATOM 1039 O O . LYS A 1 130 ? -4.977 -12.453 -9.626 1.00 81.44 130 LYS A O 1
ATOM 1044 N N . ALA A 1 131 ? -3.545 -10.792 -9.108 1.00 78.81 131 ALA A N 1
ATOM 1045 C CA . ALA A 1 131 ? -4.461 -10.072 -8.228 1.00 78.81 131 ALA A CA 1
ATOM 1046 C C . ALA A 1 131 ? -5.583 -9.333 -8.970 1.00 78.81 131 ALA A C 1
ATOM 1048 O O . ALA A 1 131 ? -6.696 -9.250 -8.466 1.00 78.81 131 ALA A O 1
ATOM 1049 N N . TYR A 1 132 ? -5.305 -8.813 -10.167 1.00 76.88 132 TYR A N 1
ATOM 1050 C CA . TYR A 1 132 ? -6.207 -7.921 -10.897 1.00 76.88 132 TYR A CA 1
ATOM 1051 C C . TYR A 1 132 ? -6.555 -8.423 -12.303 1.00 76.88 132 TYR A C 1
ATOM 1053 O O . TYR A 1 132 ? -6.993 -7.622 -13.124 1.00 76.88 132 TYR A O 1
ATOM 1061 N N . SER A 1 133 ? -6.381 -9.715 -12.618 1.00 73.19 133 SER A N 1
ATOM 1062 C CA . SER A 1 133 ? -6.738 -10.293 -13.936 1.00 73.19 133 SER A CA 1
ATOM 1063 C C . SER A 1 133 ? -8.153 -9.915 -14.370 1.00 73.19 133 SER A C 1
ATOM 1065 O O . SER A 1 133 ? -8.363 -9.514 -15.507 1.00 73.19 133 SER A O 1
ATOM 1067 N N . TYR A 1 134 ? -9.109 -9.920 -13.441 1.00 65.50 134 TYR A N 1
ATOM 1068 C CA . TYR A 1 134 ? -10.499 -9.538 -13.698 1.00 65.50 134 TYR A CA 1
ATOM 1069 C C . TYR A 1 134 ? -10.686 -8.074 -14.150 1.00 65.50 134 TYR A C 1
ATOM 1071 O O . TYR A 1 134 ? -11.699 -7.761 -14.771 1.00 65.50 134 TYR A O 1
ATOM 1079 N N . ILE A 1 135 ? -9.724 -7.185 -13.872 1.00 64.88 135 ILE A N 1
ATOM 1080 C CA . ILE A 1 135 ? -9.699 -5.786 -14.338 1.00 64.88 135 ILE A CA 1
ATOM 1081 C C . ILE A 1 135 ? -8.778 -5.634 -15.556 1.00 64.88 135 ILE A C 1
ATOM 1083 O O . ILE A 1 135 ? -9.110 -4.929 -16.506 1.00 64.88 135 ILE A O 1
ATOM 1087 N N . ILE A 1 136 ? -7.612 -6.286 -15.535 1.00 61.44 136 ILE A N 1
ATOM 1088 C CA . ILE A 1 136 ? -6.568 -6.184 -16.565 1.00 61.44 136 ILE A CA 1
ATOM 1089 C C . ILE A 1 136 ? -7.010 -6.849 -17.875 1.00 61.44 136 ILE A C 1
ATOM 1091 O O . ILE A 1 136 ? -6.727 -6.319 -18.948 1.00 61.44 136 ILE A O 1
ATOM 1095 N N . ASP A 1 137 ? -7.721 -7.974 -17.791 1.00 61.78 137 ASP A N 1
ATOM 1096 C CA . ASP A 1 137 ? -8.210 -8.741 -18.940 1.00 61.78 137 ASP A CA 1
ATOM 1097 C C . ASP A 1 137 ? -9.639 -8.346 -19.347 1.00 61.78 137 ASP A C 1
ATOM 1099 O O . ASP A 1 137 ? -10.245 -8.988 -20.211 1.00 61.78 137 ASP A O 1
ATOM 1103 N N . PHE A 1 138 ? -10.191 -7.278 -18.755 1.00 43.19 138 PHE A N 1
ATOM 1104 C CA . PHE A 1 138 ? -11.507 -6.761 -19.113 1.00 43.19 138 PHE A CA 1
ATOM 1105 C C . PHE A 1 138 ? -11.469 -6.203 -20.544 1.00 43.19 138 PHE A C 1
ATOM 1107 O O . PHE A 1 138 ? -11.126 -5.046 -20.791 1.00 43.19 138 PHE A O 1
ATOM 1114 N N . LYS A 1 139 ? -11.824 -7.042 -21.522 1.00 38.59 139 LYS A N 1
ATOM 1115 C CA . LYS A 1 139 ? -12.225 -6.574 -22.850 1.00 38.59 139 LYS A CA 1
ATOM 1116 C C . LYS A 1 139 ? -13.545 -5.822 -22.687 1.00 38.59 139 LYS A C 1
ATOM 1118 O O . LYS A 1 139 ? -14.471 -6.403 -22.116 1.00 38.59 139 LYS A O 1
ATOM 1123 N N . PRO A 1 140 ? -13.675 -4.577 -23.181 1.00 39.00 140 PRO A N 1
ATOM 1124 C CA . PRO A 1 140 ? -14.995 -3.977 -23.280 1.00 39.00 140 PRO A CA 1
ATOM 1125 C C . PRO A 1 140 ? -15.878 -4.936 -24.088 1.00 39.00 140 PRO A C 1
ATOM 1127 O O . PRO A 1 140 ? -15.442 -5.479 -25.107 1.00 39.00 140 PRO A O 1
ATOM 1130 N N . TYR A 1 141 ? -17.075 -5.210 -23.569 1.00 30.47 141 TYR A N 1
ATOM 1131 C CA . TYR A 1 141 ? -18.109 -5.930 -24.311 1.00 30.47 141 TYR A CA 1
ATOM 1132 C C . TYR A 1 141 ? -18.300 -5.226 -25.675 1.00 30.47 141 TYR A C 1
ATOM 1134 O O . TYR A 1 141 ? -18.168 -3.998 -25.701 1.00 30.47 141 TYR A O 1
ATOM 1142 N N . PRO A 1 142 ? -18.515 -5.971 -26.780 1.00 42.94 142 PRO A N 1
A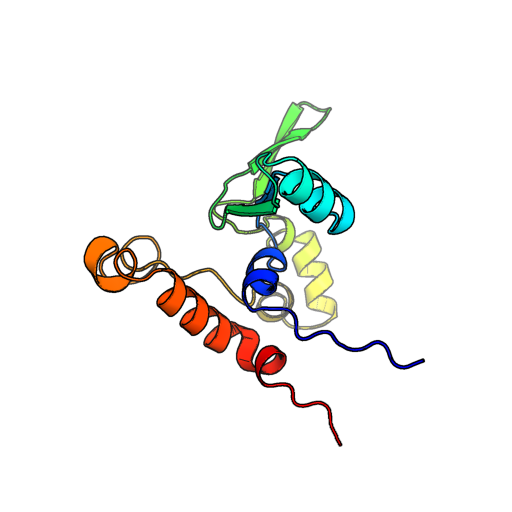TOM 1143 C CA . PRO A 1 142 ? -18.590 -5.415 -28.135 1.00 42.94 142 PRO A CA 1
ATOM 1144 C C . PRO A 1 142 ? -19.560 -4.240 -28.276 1.00 42.94 142 PRO A C 1
ATOM 1146 O O . PRO A 1 142 ? -20.615 -4.254 -27.601 1.00 42.94 142 PRO A O 1
#

Secondary structure (DSSP, 8-state):
---------THHHHTTSTT-EEEEEE---HHHHHHHHHTT----EEEEEETT--EEEE-TTS-EEEEEETTEEGGGG-HHHHHHHTTTS-HHHHT--S-----BTTTBSS-IIIIITT-HHHHHHHHHHHHHHHHHT-PPP-